Protein AF-A0A3D4D9A2-F1 (afdb_monomer_lite)

Foldseek 3Di:
DADPVPRHAWDKFAWDQDPPRDIDTDRDDAQDDDDDDDPDDDQDHSPDPDTWIWTADPVPGDIDTDGDD

Structure (mmCIF, N/CA/C/O backbone):
data_AF-A0A3D4D9A2-F1
#
_entry.id   AF-A0A3D4D9A2-F1
#
loop_
_atom_site.group_PDB
_atom_site.id
_atom_site.type_symbol
_atom_site.label_atom_id
_atom_site.label_alt_id
_atom_site.label_comp_id
_atom_site.label_asym_id
_atom_site.label_entity_id
_atom_site.label_seq_id
_atom_site.pdbx_PDB_ins_code
_atom_site.Cartn_x
_atom_site.Cartn_y
_atom_site.Cartn_z
_atom_site.occupancy
_atom_site.B_iso_or_equiv
_atom_site.auth_seq_id
_atom_site.auth_comp_id
_atom_site.auth_asym_id
_atom_site.auth_atom_id
_atom_site.pdbx_PDB_model_num
ATOM 1 N N . MET A 1 1 ? -5.524 6.929 9.327 1.00 89.50 1 MET A N 1
ATOM 2 C CA . MET A 1 1 ? -6.993 6.781 9.123 1.00 89.50 1 MET A CA 1
ATOM 3 C C . MET A 1 1 ? -7.504 5.578 9.916 1.00 89.50 1 MET A C 1
ATOM 5 O O . MET A 1 1 ? -6.674 4.777 10.322 1.00 89.50 1 MET A O 1
ATOM 9 N N . ASN A 1 2 ? -8.817 5.406 10.114 1.00 96.00 2 ASN A N 1
ATOM 10 C CA . ASN A 1 2 ? -9.362 4.166 10.694 1.00 96.00 2 ASN A CA 1
ATOM 11 C C . ASN A 1 2 ? -9.708 3.152 9.599 1.00 96.00 2 ASN A C 1
ATOM 13 O O . ASN A 1 2 ? -10.208 3.520 8.537 1.00 96.00 2 ASN A O 1
ATOM 17 N N . CYS A 1 3 ? -9.466 1.871 9.873 1.00 96.81 3 CYS A N 1
ATOM 18 C CA . CYS A 1 3 ? -9.729 0.784 8.945 1.00 96.81 3 CYS A CA 1
ATOM 19 C C . CYS A 1 3 ? -11.230 0.640 8.689 1.00 96.81 3 CYS A C 1
ATOM 21 O O . CYS A 1 3 ? -11.972 0.380 9.638 1.00 96.81 3 CYS A O 1
ATOM 23 N N . PRO A 1 4 ? -11.694 0.704 7.428 1.00 96.75 4 PRO A N 1
ATOM 24 C CA . PRO A 1 4 ? -13.119 0.590 7.125 1.00 96.75 4 PRO A CA 1
ATOM 25 C C . PRO A 1 4 ? -13.684 -0.813 7.405 1.00 96.75 4 PRO A C 1
ATOM 27 O O . PRO A 1 4 ? -14.895 -0.994 7.400 1.00 96.75 4 PRO A O 1
ATOM 30 N N . TYR A 1 5 ? -12.820 -1.801 7.662 1.00 96.69 5 TYR A N 1
ATOM 31 C CA . TYR A 1 5 ? -13.209 -3.196 7.886 1.00 96.69 5 TYR A CA 1
ATOM 32 C C . TYR A 1 5 ? -13.227 -3.609 9.362 1.00 96.69 5 TYR A C 1
ATOM 34 O O . TYR A 1 5 ? -13.977 -4.507 9.729 1.00 96.69 5 TYR A O 1
ATOM 42 N N . CYS A 1 6 ? -12.396 -3.001 10.215 1.00 97.31 6 CYS A N 1
ATOM 43 C CA . CYS A 1 6 ? -12.304 -3.376 11.635 1.00 97.31 6 CYS A CA 1
ATOM 44 C C . CYS A 1 6 ? -12.226 -2.187 12.602 1.00 97.31 6 CYS A C 1
ATOM 46 O O . CYS A 1 6 ? -11.989 -2.387 13.791 1.00 97.31 6 CYS A O 1
ATOM 48 N N . ALA A 1 7 ? -12.390 -0.962 12.094 1.00 97.38 7 ALA A N 1
ATOM 49 C CA . ALA A 1 7 ? -12.385 0.310 12.819 1.00 97.38 7 ALA A CA 1
ATOM 50 C C . ALA A 1 7 ? -11.094 0.679 13.578 1.00 97.38 7 ALA A C 1
ATOM 52 O O . ALA A 1 7 ? -11.015 1.778 14.121 1.00 97.38 7 ALA A O 1
ATOM 53 N N . LYS A 1 8 ? -10.067 -0.181 13.594 1.00 97.81 8 LYS A N 1
ATOM 54 C CA . LYS A 1 8 ? -8.777 0.126 14.232 1.00 97.81 8 LYS A CA 1
ATOM 55 C C . LYS A 1 8 ? -7.956 1.122 13.416 1.00 97.81 8 LYS A C 1
ATOM 57 O O . LYS A 1 8 ? -8.111 1.208 12.199 1.00 97.81 8 LYS A O 1
ATOM 62 N N . GLU A 1 9 ? -7.056 1.825 14.091 1.00 97.81 9 GLU A N 1
ATOM 63 C CA . GLU A 1 9 ? -6.123 2.762 13.465 1.00 97.81 9 GLU A CA 1
ATOM 64 C C . GLU A 1 9 ? -5.228 2.069 12.418 1.00 97.81 9 GLU A C 1
ATOM 66 O O . GLU A 1 9 ? -4.931 0.872 12.508 1.00 97.81 9 GLU A O 1
ATOM 71 N N . MET A 1 10 ? -4.844 2.826 11.391 1.00 97.88 10 MET A N 1
ATOM 72 C CA . MET A 1 10 ? -3.999 2.383 10.284 1.00 97.88 10 MET A CA 1
ATOM 73 C C . MET A 1 10 ? -2.743 3.243 10.168 1.00 97.88 10 MET A C 1
ATOM 75 O O . MET A 1 10 ? -2.810 4.464 10.324 1.00 97.88 10 MET A O 1
ATOM 79 N N . GLU A 1 11 ? -1.641 2.594 9.797 1.00 97.19 11 GLU A N 1
ATOM 80 C CA . GLU A 1 11 ? -0.361 3.218 9.461 1.00 97.19 11 GLU A CA 1
ATOM 81 C C . GLU A 1 11 ? -0.399 3.764 8.031 1.00 97.19 11 GLU A C 1
ATOM 83 O O . GLU A 1 11 ? -0.873 3.086 7.120 1.00 97.19 11 GLU A O 1
ATOM 88 N N . THR A 1 12 ? 0.131 4.965 7.820 1.00 94.88 12 THR A N 1
ATOM 89 C CA . THR A 1 12 ? 0.229 5.599 6.499 1.00 94.88 12 THR A CA 1
ATOM 90 C C . THR A 1 12 ? 1.593 5.305 5.880 1.00 94.88 12 THR A C 1
ATOM 92 O O . THR A 1 12 ? 2.611 5.508 6.533 1.00 94.88 12 THR A O 1
ATOM 95 N N . GLY A 1 13 ? 1.627 4.866 4.624 1.00 92.50 13 GLY A N 1
ATOM 96 C CA . GLY A 1 13 ? 2.868 4.603 3.896 1.00 92.50 13 GLY A CA 1
ATOM 97 C C . GLY A 1 13 ? 2.645 4.526 2.391 1.00 92.50 13 GLY A C 1
ATOM 98 O O . GLY A 1 13 ? 1.722 5.139 1.854 1.00 92.50 13 GLY A O 1
ATOM 99 N N . TYR A 1 14 ? 3.489 3.763 1.705 1.00 89.06 14 TYR A N 1
ATOM 100 C CA . TYR A 1 14 ? 3.532 3.647 0.252 1.00 89.06 14 TYR A CA 1
ATOM 101 C C . TYR A 1 14 ? 3.796 2.206 -0.1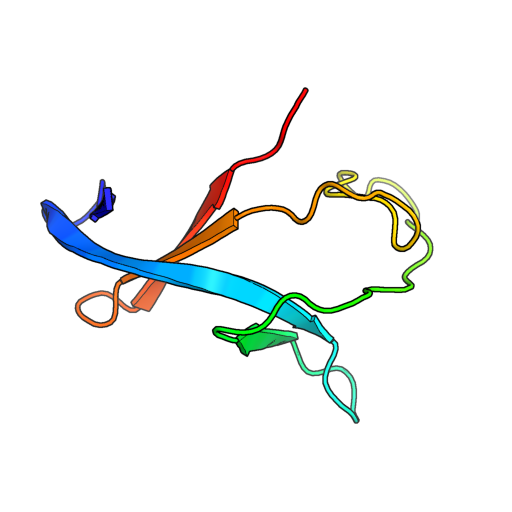72 1.00 89.06 14 TYR A C 1
ATOM 103 O O . TYR A 1 14 ? 4.361 1.406 0.576 1.00 89.06 14 TYR A O 1
ATOM 111 N N . LEU A 1 15 ? 3.417 1.880 -1.406 1.00 87.06 15 LEU A N 1
ATOM 112 C CA . LEU A 1 15 ? 3.798 0.616 -2.022 1.00 87.06 15 LEU A CA 1
ATOM 113 C C . LEU A 1 15 ? 5.100 0.765 -2.809 1.00 87.06 15 LEU A C 1
ATOM 115 O O . LEU A 1 15 ? 5.311 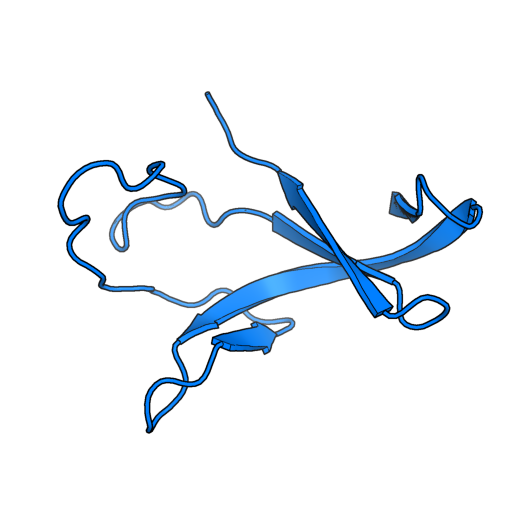1.741 -3.532 1.00 87.06 15 LEU A O 1
ATOM 119 N N . ARG A 1 16 ? 5.963 -0.239 -2.681 1.00 83.56 16 ARG A N 1
ATOM 120 C CA . ARG A 1 16 ? 7.257 -0.343 -3.351 1.00 83.56 16 ARG A CA 1
ATOM 121 C C . ARG A 1 16 ? 7.402 -1.718 -3.994 1.00 83.56 16 ARG A C 1
ATOM 123 O O . ARG A 1 16 ? 7.147 -2.728 -3.347 1.00 83.56 16 ARG A O 1
ATOM 130 N N . GLY A 1 17 ? 7.903 -1.756 -5.226 1.00 78.88 17 GLY A N 1
ATOM 131 C CA . GLY A 1 17 ? 8.431 -2.993 -5.808 1.00 78.88 17 GLY A CA 1
ATOM 132 C C . GLY A 1 17 ? 9.754 -3.382 -5.138 1.00 78.88 17 GLY A C 1
ATOM 133 O O . GLY A 1 17 ? 10.668 -2.559 -5.065 1.00 78.88 17 GLY A O 1
ATOM 134 N N . GLY A 1 18 ? 9.845 -4.603 -4.614 1.00 73.25 18 GLY A N 1
ATOM 135 C CA . GLY A 1 18 ? 11.070 -5.179 -4.056 1.00 73.25 18 GLY A CA 1
ATOM 136 C C . GLY A 1 18 ? 11.914 -5.905 -5.109 1.00 73.25 18 GLY A C 1
ATOM 137 O O . GLY A 1 18 ? 11.486 -6.116 -6.247 1.00 73.25 18 GLY A O 1
ATOM 138 N N . SER A 1 19 ? 13.132 -6.306 -4.737 1.00 77.38 19 SER A N 1
ATOM 139 C CA . SER A 1 19 ? 13.947 -7.203 -5.564 1.00 77.38 19 SER A CA 1
ATOM 140 C C . SER A 1 19 ? 13.304 -8.589 -5.602 1.00 77.38 19 SER A C 1
ATOM 142 O O . SER A 1 19 ? 13.028 -9.149 -4.550 1.00 77.38 19 SER A O 1
ATOM 144 N N . GLY A 1 20 ? 13.094 -9.160 -6.791 1.00 79.31 20 GLY A N 1
ATOM 145 C CA . GLY A 1 20 ? 12.512 -10.503 -6.921 1.00 79.31 20 GLY A CA 1
ATOM 146 C C . GLY A 1 20 ? 10.987 -10.542 -7.057 1.00 79.31 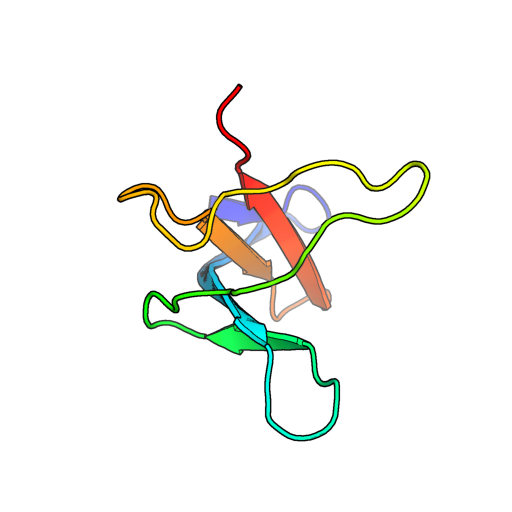20 GLY A C 1
ATOM 147 O O . GLY A 1 20 ? 10.375 -11.519 -6.645 1.00 79.31 20 GLY A O 1
ATOM 148 N N . TYR A 1 21 ? 10.381 -9.519 -7.673 1.00 73.75 21 TYR A N 1
ATOM 149 C CA . TYR A 1 21 ? 8.932 -9.448 -7.944 1.00 73.75 21 TYR A CA 1
ATOM 150 C C . TYR A 1 21 ? 8.053 -9.330 -6.688 1.00 73.75 21 TYR A C 1
ATOM 152 O O . TYR A 1 21 ? 6.874 -9.680 -6.702 1.00 73.75 21 TYR A O 1
ATOM 160 N N . GLU A 1 22 ? 8.614 -8.807 -5.601 1.00 84.12 22 GLU A N 1
ATOM 161 C CA . GLU A 1 22 ? 7.888 -8.564 -4.357 1.00 84.12 22 GLU A CA 1
ATOM 162 C C . GLU A 1 22 ? 7.124 -7.236 -4.401 1.00 84.12 22 GLU A C 1
ATOM 164 O O . GLU A 1 22 ? 7.571 -6.258 -5.009 1.00 84.12 22 GLU A O 1
ATOM 169 N N . LEU A 1 23 ? 6.004 -7.175 -3.679 1.00 84.25 23 LEU A N 1
ATOM 170 C CA . LEU A 1 23 ? 5.293 -5.934 -3.390 1.00 84.25 23 LEU A CA 1
ATOM 171 C C . LEU A 1 23 ? 5.364 -5.662 -1.889 1.00 84.25 23 LEU A C 1
ATOM 173 O O . LEU A 1 23 ? 4.874 -6.444 -1.077 1.00 84.25 23 LEU A O 1
ATOM 177 N N . LEU A 1 24 ? 5.985 -4.546 -1.532 1.00 89.06 24 LEU A N 1
ATOM 178 C CA . LEU A 1 24 ? 6.275 -4.168 -0.157 1.00 89.06 24 LEU A CA 1
ATOM 179 C C . LEU A 1 24 ? 5.457 -2.938 0.228 1.00 89.06 24 LEU A C 1
ATOM 181 O O . LEU A 1 24 ? 5.324 -2.005 -0.562 1.00 89.06 24 LEU A O 1
ATOM 185 N N . TRP A 1 25 ? 4.972 -2.911 1.465 1.00 92.69 25 TRP A N 1
ATOM 186 C CA . TRP A 1 25 ? 4.542 -1.674 2.111 1.00 92.69 25 TRP A CA 1
ATOM 187 C C . TRP A 1 25 ? 5.745 -1.046 2.821 1.00 92.69 25 TRP A C 1
ATOM 189 O O . TRP A 1 25 ? 6.527 -1.753 3.460 1.00 92.69 25 TRP A O 1
ATOM 199 N N . THR A 1 26 ? 5.919 0.264 2.696 1.00 91.06 26 THR A N 1
ATOM 200 C CA . THR A 1 26 ? 7.041 0.996 3.288 1.00 91.06 26 THR A CA 1
ATOM 201 C C . THR A 1 26 ? 6.600 2.374 3.764 1.00 91.06 26 THR A C 1
ATOM 203 O O . THR A 1 26 ? 5.692 2.973 3.197 1.00 91.06 26 THR A O 1
ATOM 206 N N . GLU A 1 27 ? 7.249 2.879 4.807 1.00 91.62 27 GLU A N 1
ATOM 207 C CA . GLU A 1 27 ? 7.002 4.225 5.334 1.00 91.62 27 GLU A CA 1
ATOM 208 C C . GLU A 1 27 ? 7.534 5.313 4.387 1.00 91.62 27 GLU A C 1
ATOM 210 O O . GLU A 1 27 ? 6.969 6.401 4.299 1.00 91.62 27 GLU A O 1
ATOM 215 N N . GLU A 1 28 ? 8.581 5.000 3.617 1.00 85.38 28 GLU A N 1
ATOM 216 C CA . GLU A 1 28 ? 9.272 5.963 2.761 1.00 85.38 28 GLU A CA 1
ATOM 217 C C . GLU A 1 28 ? 8.718 5.979 1.326 1.00 85.38 28 GLU A C 1
ATOM 219 O O . GLU A 1 28 ? 8.496 4.921 0.725 1.00 85.38 28 GLU A O 1
ATOM 224 N N . PRO A 1 29 ? 8.542 7.160 0.706 1.00 76.44 29 PRO A N 1
ATOM 225 C CA . PRO A 1 29 ? 8.094 7.248 -0.676 1.00 76.44 29 PRO A CA 1
ATOM 226 C C . PRO A 1 29 ? 9.072 6.558 -1.634 1.00 76.44 29 PRO A C 1
ATOM 228 O O . PRO A 1 29 ? 10.272 6.832 -1.635 1.00 76.44 29 PRO A O 1
ATOM 231 N N . PHE A 1 30 ? 8.557 5.722 -2.537 1.00 71.75 30 PHE A N 1
ATOM 232 C CA . PHE A 1 30 ? 9.388 4.991 -3.497 1.00 71.75 30 PHE A CA 1
ATOM 233 C C . PHE A 1 30 ? 8.993 5.249 -4.951 1.00 71.75 30 PHE A C 1
ATOM 235 O O . PHE A 1 30 ? 7.817 5.399 -5.274 1.00 71.75 30 PHE A O 1
ATOM 242 N N . LYS A 1 31 ? 9.974 5.287 -5.862 1.00 67.56 31 LYS A N 1
ATOM 243 C CA . LYS A 1 31 ? 9.720 5.429 -7.304 1.00 67.56 31 LYS A CA 1
ATOM 244 C C . LYS A 1 31 ? 9.421 4.062 -7.917 1.00 67.56 31 LYS A C 1
AT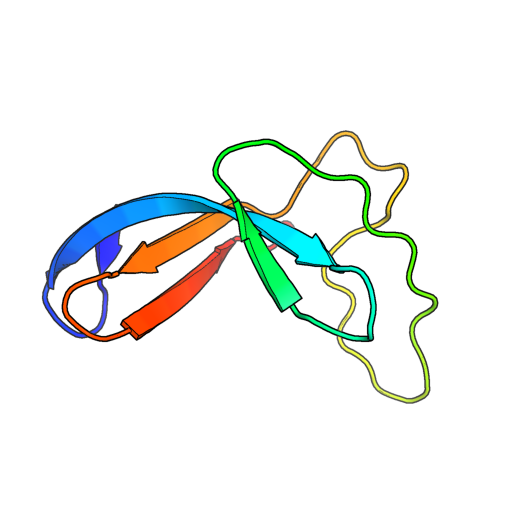OM 246 O O . LYS A 1 31 ? 10.335 3.275 -8.125 1.00 67.56 31 LYS A O 1
ATOM 251 N N . MET A 1 32 ? 8.163 3.783 -8.242 1.00 64.50 32 MET A N 1
ATOM 252 C CA . MET A 1 32 ? 7.806 2.532 -8.913 1.00 64.50 32 MET A CA 1
ATOM 253 C C . MET A 1 32 ? 7.824 2.709 -10.432 1.00 64.50 32 MET A C 1
ATOM 255 O O . MET A 1 32 ? 7.027 3.475 -10.962 1.00 64.50 32 MET A O 1
ATOM 259 N N . THR A 1 33 ? 8.717 2.013 -11.135 1.00 62.22 33 THR A N 1
ATOM 260 C CA . THR A 1 33 ? 8.735 1.954 -12.605 1.00 62.22 33 THR A CA 1
ATOM 261 C C . THR A 1 33 ? 8.120 0.637 -13.066 1.00 62.22 33 THR A C 1
ATOM 263 O O . THR A 1 33 ? 8.797 -0.388 -13.088 1.00 62.22 33 THR A O 1
ATOM 266 N N . SER A 1 34 ? 6.843 0.654 -13.434 1.00 63.38 34 SER A N 1
ATOM 267 C CA . SER A 1 34 ? 6.201 -0.454 -14.145 1.00 63.38 34 SER A CA 1
ATOM 268 C C . SER A 1 34 ? 5.481 0.077 -15.381 1.00 63.38 34 SER A C 1
ATOM 270 O O . SER A 1 34 ? 4.948 1.189 -15.379 1.00 63.38 34 SER A O 1
ATOM 272 N N . LEU A 1 35 ? 5.516 -0.702 -16.462 1.00 62.69 35 LEU A N 1
ATOM 273 C CA . LEU A 1 35 ? 4.710 -0.443 -17.650 1.00 62.69 35 LEU A CA 1
ATOM 274 C C . LEU A 1 35 ? 3.371 -1.171 -17.467 1.00 62.69 35 LEU A C 1
ATOM 276 O O . LEU A 1 35 ? 3.403 -2.373 -17.201 1.00 62.69 35 LEU A O 1
ATOM 280 N N . PRO A 1 36 ? 2.220 -0.484 -17.572 1.00 68.25 36 PRO A N 1
ATOM 281 C CA . PRO A 1 36 ? 0.927 -1.156 -17.558 1.00 68.25 36 PRO A CA 1
ATOM 282 C C . PRO A 1 36 ? 0.811 -2.079 -18.776 1.00 68.25 36 PRO A C 1
ATOM 284 O O . PRO A 1 36 ? 1.278 -1.748 -19.868 1.00 68.25 36 PRO A O 1
ATOM 287 N N . THR A 1 37 ? 0.175 -3.230 -18.594 1.00 77.38 37 THR A N 1
ATOM 288 C CA . THR A 1 37 ? -0.031 -4.246 -19.627 1.00 77.38 37 THR A CA 1
ATOM 289 C C . THR A 1 37 ? -1.504 -4.637 -19.716 1.00 77.38 37 THR A C 1
ATOM 291 O O . THR A 1 37 ? -2.199 -4.744 -18.713 1.00 77.38 37 THR A O 1
ATOM 294 N N . GLY A 1 38 ? -2.017 -4.845 -20.932 1.00 82.56 38 GLY A N 1
ATOM 295 C CA . GLY A 1 38 ? -3.403 -5.281 -21.126 1.00 82.56 38 GLY A CA 1
ATOM 296 C C . GLY A 1 38 ? -4.432 -4.325 -20.507 1.00 82.56 38 GLY A C 1
ATOM 297 O O . GLY A 1 38 ? -4.552 -3.185 -20.945 1.00 82.56 38 GLY A O 1
ATOM 298 N N . ASN A 1 39 ? -5.183 -4.811 -19.513 1.00 85.6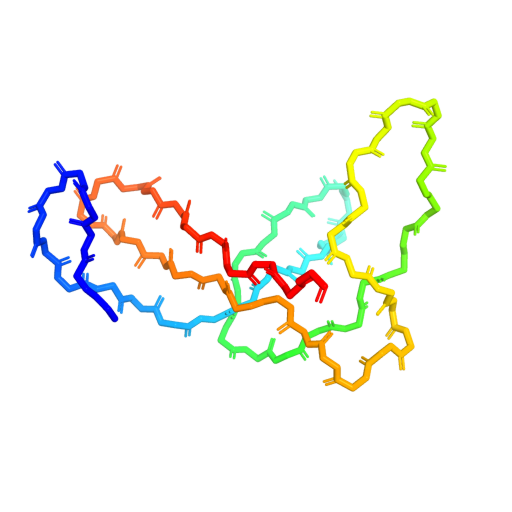2 39 ASN A N 1
ATOM 299 C CA . ASN A 1 39 ? -6.280 -4.090 -18.853 1.00 85.62 39 ASN A CA 1
ATOM 300 C C . ASN A 1 39 ? -5.928 -3.636 -17.421 1.00 85.62 39 ASN A C 1
ATOM 302 O O . ASN A 1 39 ? -6.798 -3.572 -16.551 1.00 85.62 39 ASN A O 1
ATOM 306 N N . ASP A 1 40 ? -4.649 -3.377 -17.154 1.00 82.06 40 ASP A N 1
ATOM 307 C CA . ASP A 1 40 ? -4.195 -2.911 -15.846 1.00 82.06 40 ASP A CA 1
ATOM 308 C C . ASP A 1 40 ? -4.835 -1.565 -15.469 1.00 82.06 40 ASP A C 1
ATOM 310 O O . ASP A 1 40 ? -4.869 -0.617 -16.259 1.00 82.06 40 ASP A O 1
ATOM 314 N N . PHE A 1 41 ? -5.302 -1.453 -14.222 1.00 77.75 41 PHE A N 1
ATOM 315 C CA . PHE A 1 41 ? -5.753 -0.175 -13.680 1.00 77.75 41 PHE A CA 1
ATOM 316 C C . PHE A 1 41 ? -4.544 0.670 -13.276 1.00 77.75 41 PHE A C 1
ATOM 318 O O . PHE A 1 41 ? -3.738 0.282 -12.428 1.00 77.75 41 PHE A O 1
ATOM 325 N N . PHE A 1 42 ? -4.423 1.848 -13.880 1.00 76.06 42 PHE A N 1
ATOM 326 C CA . PHE A 1 42 ? -3.290 2.727 -13.647 1.00 76.06 42 PHE A CA 1
ATOM 327 C C . PHE A 1 42 ? -3.370 3.411 -12.273 1.00 76.06 42 PHE A C 1
ATOM 329 O O . PHE A 1 42 ? -4.262 4.219 -12.031 1.00 76.06 42 PHE A O 1
ATOM 336 N N . VAL A 1 43 ? -2.418 3.110 -11.381 1.00 77.81 43 VAL A N 1
ATOM 337 C CA . VAL A 1 43 ? -2.399 3.649 -10.007 1.00 77.81 43 VAL A CA 1
ATOM 338 C C . VAL A 1 43 ? -1.609 4.968 -9.901 1.00 77.81 43 VAL A C 1
ATOM 340 O O . VAL A 1 43 ? -2.096 5.915 -9.289 1.00 77.81 43 VAL A O 1
ATOM 343 N N . CYS A 1 44 ? -0.400 5.061 -10.479 1.00 72.25 44 CYS A N 1
ATOM 344 C CA . CYS A 1 44 ? 0.423 6.290 -10.517 1.00 72.25 44 CYS A CA 1
ATOM 345 C C . CYS A 1 44 ? 1.635 6.168 -11.460 1.00 72.25 44 CYS A C 1
ATOM 347 O O . CYS A 1 44 ? 2.122 5.056 -11.678 1.00 72.25 44 CYS A O 1
ATOM 349 N N . LYS A 1 45 ? 2.196 7.287 -11.962 1.00 66.88 45 LYS A N 1
ATOM 350 C CA . LYS A 1 45 ? 3.478 7.264 -12.706 1.00 66.88 45 LYS A CA 1
ATOM 351 C C . LYS A 1 45 ? 4.674 7.344 -11.757 1.00 66.88 45 LYS A C 1
ATOM 353 O O . LYS A 1 45 ? 4.683 8.121 -10.805 1.00 66.88 45 LYS A O 1
ATOM 358 N N . ALA A 1 46 ? 5.751 6.637 -12.104 1.00 59.78 46 ALA A N 1
ATOM 359 C CA . ALA A 1 46 ? 7.053 6.696 -11.424 1.00 59.78 46 ALA A CA 1
ATOM 360 C C . ALA A 1 46 ? 7.605 8.127 -11.263 1.00 59.78 46 ALA A C 1
ATOM 362 O O . ALA A 1 46 ? 8.273 8.456 -10.277 1.00 59.78 46 ALA A O 1
ATOM 363 N N . SER A 1 47 ? 7.345 8.966 -12.269 1.00 59.28 47 SER A N 1
ATOM 364 C CA . SER A 1 47 ? 7.807 10.350 -12.371 1.00 59.28 47 SER A CA 1
ATOM 365 C C . SER A 1 47 ? 6.940 11.345 -11.613 1.00 59.28 47 SER A C 1
ATOM 367 O O . SER A 1 47 ? 7.382 12.472 -11.406 1.00 59.28 47 SER A O 1
ATOM 369 N N . ASP A 1 48 ? 5.724 10.964 -11.215 1.00 59.75 48 ASP A N 1
ATOM 370 C CA . ASP A 1 48 ? 4.827 11.908 -10.567 1.00 59.75 48 ASP A CA 1
ATOM 371 C C . ASP A 1 48 ? 5.326 12.209 -9.157 1.00 59.75 48 ASP A C 1
ATOM 373 O O . ASP A 1 48 ? 5.760 11.321 -8.418 1.00 59.75 48 ASP A O 1
ATOM 377 N N . VAL A 1 49 ? 5.235 13.485 -8.785 1.00 59.09 49 VAL A N 1
ATOM 378 C CA . VAL A 1 49 ? 5.429 13.964 -7.408 1.00 59.09 49 VAL A CA 1
ATOM 379 C C . VAL A 1 49 ? 4.412 13.300 -6.468 1.00 59.09 49 VAL A C 1
ATOM 381 O O . VAL A 1 49 ? 4.658 13.168 -5.273 1.00 59.09 49 VAL A O 1
ATOM 384 N N . TYR A 1 50 ? 3.280 12.838 -7.013 1.00 62.69 50 TYR A N 1
ATOM 385 C CA . TYR A 1 50 ? 2.220 12.185 -6.263 1.00 62.69 50 TYR A CA 1
ATOM 386 C C . TYR A 1 50 ? 2.438 10.670 -6.174 1.00 62.69 50 TYR A C 1
ATOM 388 O O . TYR A 1 50 ? 2.395 9.946 -7.170 1.00 62.69 50 TYR A O 1
ATOM 396 N N . ARG A 1 51 ? 2.670 10.196 -4.950 1.00 76.19 51 ARG A N 1
ATOM 397 C CA . ARG A 1 51 ? 2.772 8.779 -4.596 1.00 76.19 51 ARG A CA 1
ATOM 398 C C . ARG A 1 51 ? 1.444 8.359 -3.955 1.00 76.19 51 ARG A C 1
ATOM 400 O O . ARG A 1 51 ? 1.025 9.048 -3.024 1.00 76.19 51 ARG A O 1
ATOM 407 N N . PRO A 1 52 ? 0.777 7.287 -4.424 1.00 80.94 52 PRO A N 1
ATOM 408 C CA . PRO A 1 52 ? -0.467 6.822 -3.824 1.00 80.94 52 PRO A CA 1
ATOM 409 C C . PRO A 1 52 ? -0.215 6.487 -2.365 1.00 80.94 52 PRO A C 1
ATOM 411 O O . PRO A 1 52 ? 0.704 5.725 -2.052 1.00 80.94 52 PRO A O 1
ATOM 414 N N . ILE A 1 53 ? -1.026 7.062 -1.489 1.00 88.38 53 ILE A N 1
ATOM 415 C CA . ILE A 1 53 ? -0.926 6.790 -0.066 1.00 88.38 53 ILE A CA 1
ATOM 416 C C . ILE A 1 53 ? -1.558 5.422 0.186 1.00 88.38 53 ILE A C 1
ATOM 418 O O . ILE A 1 53 ? -2.689 5.161 -0.226 1.00 88.38 53 ILE A O 1
ATOM 422 N N . ALA A 1 54 ? -0.805 4.543 0.837 1.00 92.69 54 ALA A N 1
ATOM 423 C CA . ALA A 1 54 ? -1.202 3.196 1.203 1.00 92.69 54 ALA A CA 1
ATOM 424 C C . ALA A 1 54 ? -1.349 3.102 2.721 1.00 92.69 54 ALA A C 1
ATOM 426 O O . ALA A 1 54 ? -0.362 3.139 3.453 1.00 92.69 54 ALA A O 1
ATOM 427 N N . HIS A 1 55 ? -2.574 2.935 3.202 1.00 95.62 55 HIS A N 1
ATOM 428 C CA . HIS A 1 55 ? -2.857 2.785 4.625 1.00 95.62 55 HIS A CA 1
ATOM 429 C C . HIS A 1 55 ? -2.882 1.305 4.992 1.00 95.62 55 HIS A C 1
ATOM 431 O O . HIS A 1 55 ? -3.704 0.568 4.451 1.00 95.62 55 HIS A O 1
ATOM 437 N N . LEU A 1 56 ? -2.013 0.857 5.898 1.00 97.19 56 LEU A N 1
ATOM 438 C CA . LEU A 1 56 ? -1.922 -0.527 6.368 1.00 97.19 56 LEU A CA 1
ATOM 439 C C . LEU A 1 56 ? -2.616 -0.689 7.724 1.00 97.19 56 LEU A C 1
ATOM 441 O O . LEU A 1 56 ? -2.274 -0.041 8.709 1.00 97.19 56 LEU A O 1
ATOM 445 N N . CYS A 1 57 ? -3.561 -1.622 7.805 1.00 97.88 57 CYS A N 1
ATOM 446 C CA . CYS A 1 57 ? -4.120 -2.075 9.071 1.00 97.88 57 CYS A CA 1
ATOM 447 C C . CYS A 1 57 ? -3.414 -3.354 9.527 1.00 97.88 57 CYS A C 1
ATOM 449 O O . CYS A 1 57 ? -3.723 -4.444 9.038 1.00 97.88 57 CYS A O 1
ATOM 451 N N . ARG A 1 58 ? -2.527 -3.253 10.524 1.00 96.94 58 ARG A N 1
ATOM 452 C CA . ARG A 1 58 ? -1.852 -4.421 11.127 1.00 96.94 58 ARG A CA 1
ATOM 453 C C . ARG A 1 58 ? -2.820 -5.416 11.756 1.00 96.94 58 ARG A C 1
ATOM 455 O O . ARG A 1 58 ? -2.552 -6.608 11.785 1.00 96.94 58 ARG A O 1
ATOM 462 N N . ALA A 1 59 ? -3.953 -4.932 12.256 1.00 97.38 59 ALA A N 1
ATOM 463 C CA . ALA A 1 59 ? -4.883 -5.764 13.003 1.00 97.38 59 ALA A CA 1
ATOM 464 C C . ALA A 1 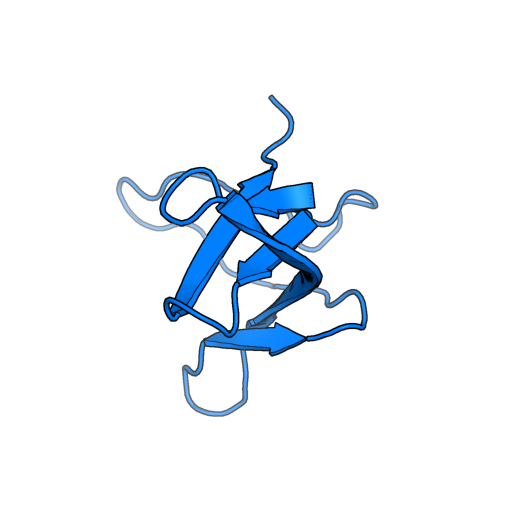59 ? -5.691 -6.740 12.142 1.00 97.38 59 ALA A C 1
ATOM 466 O O . ALA A 1 59 ? -6.103 -7.776 12.652 1.00 97.38 59 ALA A O 1
ATOM 467 N N . CYS A 1 60 ? -5.958 -6.405 10.877 1.00 96.81 60 CYS A N 1
ATOM 468 C CA . CYS A 1 60 ? -6.709 -7.276 9.966 1.00 96.81 60 CYS A CA 1
ATOM 469 C C . CYS A 1 60 ? -5.994 -7.553 8.634 1.00 96.81 60 CYS A C 1
ATOM 471 O O . CYS A 1 60 ? -6.560 -8.216 7.766 1.00 96.81 60 CYS A O 1
ATOM 473 N N . GLY A 1 61 ? -4.766 -7.051 8.456 1.00 95.25 61 GLY A N 1
ATOM 474 C CA . GLY A 1 61 ? -3.935 -7.316 7.280 1.00 95.25 61 GLY A CA 1
ATOM 475 C C . GLY A 1 61 ? -4.450 -6.677 5.988 1.00 95.25 61 GLY A C 1
ATOM 476 O O . GLY A 1 61 ? -4.234 -7.221 4.909 1.00 95.25 61 GLY A O 1
ATOM 477 N N . LYS A 1 62 ? -5.176 -5.555 6.076 1.00 96.44 62 LYS A N 1
ATOM 478 C CA . LYS A 1 62 ? -5.725 -4.847 4.907 1.00 96.44 62 LYS A CA 1
ATOM 479 C C . LYS A 1 62 ? -4.902 -3.615 4.565 1.00 96.44 62 LYS A C 1
ATOM 481 O O . LYS A 1 62 ? -4.484 -2.893 5.466 1.00 96.44 62 LYS A O 1
ATOM 486 N N . ILE A 1 63 ? -4.754 -3.355 3.267 1.00 95.31 63 ILE A N 1
ATOM 487 C CA . ILE A 1 63 ? -4.204 -2.108 2.733 1.00 95.31 63 ILE A CA 1
ATOM 488 C C . ILE A 1 63 ? -5.309 -1.365 1.975 1.00 95.31 63 ILE A C 1
ATOM 490 O O . ILE A 1 63 ? -6.031 -1.978 1.189 1.00 95.31 63 ILE A O 1
ATOM 494 N N . VAL A 1 64 ? -5.448 -0.063 2.224 1.00 94.12 64 VAL A N 1
ATOM 495 C CA . VAL A 1 64 ? -6.349 0.847 1.498 1.00 94.12 64 VAL A CA 1
ATOM 496 C C . VAL A 1 64 ? -5.498 1.861 0.744 1.00 94.12 64 VAL A C 1
ATOM 498 O O . VAL A 1 64 ? -4.584 2.437 1.326 1.00 94.12 64 VAL A O 1
ATOM 501 N N . LEU A 1 65 ? -5.779 2.054 -0.543 1.00 91.06 65 LEU A N 1
ATOM 502 C CA . LEU A 1 65 ? -5.020 2.952 -1.410 1.00 91.06 65 LEU A CA 1
ATOM 503 C C . LEU A 1 65 ? -5.863 4.160 -1.798 1.00 91.06 65 LEU A C 1
ATOM 505 O O . LEU A 1 65 ? -6.940 4.003 -2.375 1.00 91.06 65 LEU A O 1
ATOM 509 N N . ASP A 1 66 ? -5.323 5.348 -1.551 1.00 84.19 66 ASP A N 1
ATOM 510 C CA . ASP A 1 66 ? -5.880 6.591 -2.065 1.00 84.19 66 ASP A CA 1
ATOM 511 C C . ASP A 1 66 ? -5.298 6.859 -3.456 1.00 84.19 66 ASP A C 1
ATOM 513 O O . ASP A 1 66 ? -4.114 7.168 -3.621 1.00 84.19 66 ASP A O 1
ATOM 517 N N . ILE A 1 67 ? -6.149 6.730 -4.471 1.00 78.25 67 ILE A N 1
ATOM 518 C CA . ILE A 1 67 ? -5.826 7.073 -5.856 1.00 78.25 67 ILE A CA 1
ATOM 519 C C . ILE A 1 67 ? -6.405 8.451 -6.179 1.00 78.25 67 ILE A C 1
ATOM 521 O O . ILE A 1 67 ? -7.604 8.692 -6.019 1.00 78.25 67 ILE A O 1
ATOM 525 N N . LYS A 1 68 ? -5.558 9.378 -6.637 1.00 68.06 68 LYS A N 1
ATOM 526 C CA . LYS A 1 68 ? -6.042 10.649 -7.186 1.00 68.06 68 LYS A CA 1
ATOM 527 C C . LYS A 1 68 ? -6.628 10.375 -8.570 1.00 68.06 68 LYS A C 1
ATOM 529 O O . LYS A 1 68 ? -5.976 9.714 -9.375 1.00 68.06 68 LYS A O 1
ATOM 534 N N . LYS A 1 69 ? -7.845 10.858 -8.816 1.00 58.69 69 LYS A N 1
ATOM 535 C CA . LYS A 1 69 ? -8.438 10.901 -10.159 1.00 58.69 69 LYS A CA 1
ATOM 536 C C . LYS A 1 69 ? -7.981 12.148 -10.900 1.00 58.69 69 LYS A C 1
ATOM 538 O O . LYS A 1 69 ? -7.804 13.185 -10.220 1.00 58.69 69 LYS A O 1
#

Radius of gyration: 12.86 Å; chains: 1; bounding box: 27×24×35 Å

Sequence (69 aa):
MNCPYCAKEMETGYLRGGSGYELLWTEEPFKMTSLPTGNDFFVCKASDVYRPIAHLCRACGKIVLDIKK

Secondary structure (DSSP, 8-state):
-B-TTT--B-EEEEEEEPTTS-EEEESS---------TT------TT-S-PPEEEEETTTTEEEEE---

pLDDT: mean 82.99, std 12.66, range [58.69, 97.88]